Protein AF-A0A1G7Q1F6-F1 (afdb_monomer_lite)

Secondary structure (DSSP, 8-state):
-EEEEEE--STTHHHHHHHHHHHHHHTT--EEEEEEE-SHHHHHTT--S---EEE------

Radius of gyration: 12.93 Å; chains: 1; bounding box: 29×22×34 Å

Sequence (61 aa):
MTTITVAKGDGIGPEIMDATLSITLAAGAKIEIQEVSVGEQVYLSGNTSGNVSIQATVVTQ

Organism: NCBI:txid551996

Foldseek 3Di:
DAEDEDAQEDDCSVVVVVVVVVVCVVVVDPYHYWYWHFYDVVCVVVPVDRDIHTDGDPPDD

pLDDT: mean 76.42, std 17.67, range [32.16, 95.06]

Structure (mmCIF, N/CA/C/O backbone):
data_AF-A0A1G7Q1F6-F1
#
_entry.id   AF-A0A1G7Q1F6-F1
#
loop_
_atom_site.group_PDB
_atom_site.id
_atom_site.type_symbol
_atom_site.label_atom_id
_atom_site.label_alt_id
_atom_s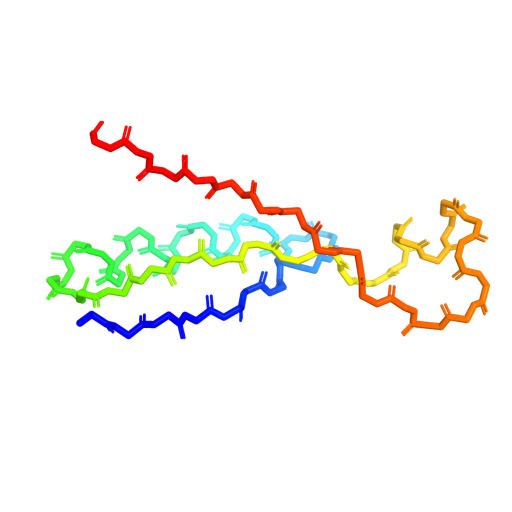ite.label_comp_id
_atom_site.label_asym_id
_atom_site.label_entity_id
_atom_site.label_seq_id
_atom_site.pdbx_PDB_ins_code
_atom_site.Cartn_x
_atom_site.Cartn_y
_atom_site.Cartn_z
_atom_site.occupancy
_atom_site.B_iso_or_equiv
_atom_site.auth_seq_id
_atom_site.auth_comp_id
_atom_site.auth_asym_id
_atom_site.auth_atom_id
_atom_site.pdbx_PDB_model_num
ATOM 1 N N . MET A 1 1 ? -5.518 11.623 13.679 1.00 67.12 1 MET A N 1
ATOM 2 C CA . MET A 1 1 ? -5.284 10.781 12.490 1.00 67.12 1 MET A CA 1
ATOM 3 C C . MET A 1 1 ? -3.952 11.193 11.915 1.00 67.12 1 MET A C 1
ATOM 5 O O . MET A 1 1 ? -3.661 12.383 11.940 1.00 67.12 1 MET A O 1
ATOM 9 N N . THR A 1 2 ? -3.140 10.229 11.498 1.00 85.38 2 THR A N 1
ATOM 10 C CA . THR A 1 2 ? -1.801 10.498 10.961 1.00 85.38 2 THR A CA 1
ATOM 11 C C . THR A 1 2 ? -1.837 10.281 9.460 1.00 85.38 2 THR A C 1
ATOM 13 O O . THR A 1 2 ? -2.082 9.162 9.016 1.00 85.38 2 THR A O 1
ATOM 16 N N . THR A 1 3 ? -1.615 11.336 8.684 1.00 90.31 3 THR A N 1
ATOM 17 C CA . THR A 1 3 ? -1.535 11.225 7.226 1.00 90.31 3 THR A CA 1
ATOM 18 C C . THR A 1 3 ? -0.152 10.723 6.835 1.00 90.31 3 THR A C 1
ATOM 20 O O . THR A 1 3 ? 0.859 11.261 7.290 1.00 90.31 3 THR A O 1
ATOM 23 N N . ILE A 1 4 ? -0.116 9.679 6.011 1.00 87.00 4 ILE A N 1
ATOM 24 C CA . ILE A 1 4 ? 1.107 9.123 5.445 1.00 87.00 4 ILE A CA 1
ATOM 25 C C . ILE A 1 4 ? 1.030 9.146 3.925 1.00 87.00 4 ILE A C 1
ATOM 27 O O . ILE A 1 4 ? -0.016 8.903 3.325 1.00 87.00 4 ILE A O 1
ATOM 31 N N . THR A 1 5 ? 2.168 9.411 3.303 1.00 89.88 5 THR A N 1
ATOM 32 C CA . THR A 1 5 ? 2.316 9.353 1.855 1.00 89.88 5 THR A CA 1
ATOM 33 C C . THR A 1 5 ? 2.918 8.007 1.473 1.00 89.88 5 THR A C 1
ATOM 35 O O . THR A 1 5 ? 3.961 7.631 2.008 1.00 89.88 5 THR A O 1
ATOM 38 N N . VAL A 1 6 ? 2.275 7.275 0.564 1.00 88.19 6 VAL A N 1
ATOM 39 C CA . VAL A 1 6 ? 2.695 5.929 0.155 1.00 88.19 6 VAL A CA 1
ATOM 40 C C . VAL A 1 6 ? 3.013 5.909 -1.331 1.00 88.19 6 VAL A C 1
ATOM 42 O O . VAL A 1 6 ? 2.143 6.144 -2.167 1.00 88.19 6 VAL A O 1
ATOM 45 N N . ALA A 1 7 ? 4.263 5.580 -1.653 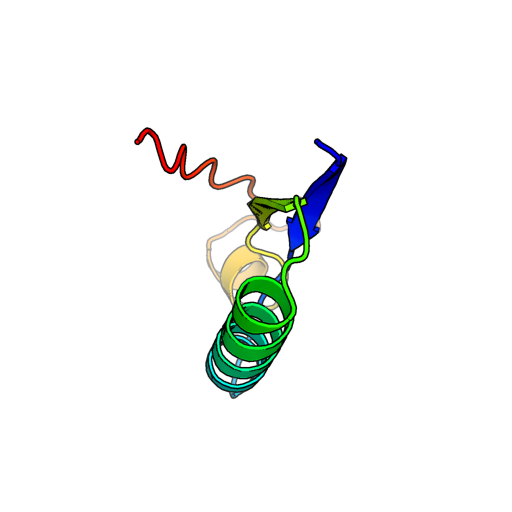1.00 88.75 7 ALA A N 1
ATOM 46 C CA . ALA A 1 7 ? 4.679 5.241 -3.004 1.00 88.75 7 ALA A CA 1
ATOM 47 C C . ALA A 1 7 ? 4.608 3.722 -3.184 1.00 88.75 7 ALA A C 1
ATOM 49 O O . ALA A 1 7 ? 5.396 2.996 -2.579 1.00 88.75 7 ALA A O 1
ATOM 50 N N . LYS A 1 8 ? 3.675 3.235 -4.009 1.00 87.19 8 LYS A N 1
ATOM 51 C CA . LYS A 1 8 ? 3.542 1.795 -4.299 1.00 87.19 8 LYS A CA 1
ATOM 52 C C . LYS A 1 8 ? 4.710 1.241 -5.130 1.00 87.19 8 LYS A C 1
ATOM 54 O O . LYS A 1 8 ? 5.008 0.055 -5.042 1.00 87.19 8 LYS A O 1
ATOM 59 N N . GLY A 1 9 ? 5.401 2.106 -5.875 1.00 82.12 9 GLY A N 1
ATOM 60 C CA . GLY A 1 9 ? 6.499 1.724 -6.765 1.00 82.12 9 GLY A CA 1
ATOM 61 C C . GLY A 1 9 ? 6.024 0.964 -8.009 1.00 82.12 9 GLY A C 1
ATOM 62 O O . GLY A 1 9 ? 4.830 0.920 -8.300 1.00 82.12 9 GLY A O 1
ATOM 63 N N . ASP A 1 10 ? 6.974 0.376 -8.736 1.00 80.12 10 ASP A N 1
ATOM 64 C CA . ASP A 1 10 ? 6.745 -0.382 -9.973 1.00 80.12 10 ASP A CA 1
ATOM 65 C C . ASP A 1 10 ? 6.966 -1.896 -9.775 1.00 80.12 10 ASP A C 1
ATOM 67 O O . ASP A 1 10 ? 7.454 -2.351 -8.735 1.00 80.12 10 ASP A O 1
ATOM 71 N N . GLY A 1 11 ? 6.619 -2.699 -10.786 1.00 86.81 11 GLY A N 1
ATOM 72 C CA . GLY A 1 11 ? 6.735 -4.159 -10.728 1.00 86.81 11 GLY A CA 1
ATOM 73 C C . GLY A 1 11 ? 5.746 -4.768 -9.730 1.00 86.81 11 GLY A C 1
ATOM 74 O O . GLY A 1 11 ? 4.564 -4.451 -9.778 1.00 86.81 11 GLY A O 1
ATOM 75 N N . ILE A 1 12 ? 6.232 -5.614 -8.815 1.00 91.12 12 ILE A N 1
ATOM 76 C CA . ILE A 1 12 ? 5.419 -6.255 -7.756 1.00 91.12 12 ILE A CA 1
ATOM 77 C C . ILE A 1 12 ? 5.140 -5.339 -6.548 1.00 91.12 12 ILE A C 1
ATOM 79 O O . ILE A 1 12 ? 4.495 -5.746 -5.579 1.00 91.12 12 ILE A O 1
ATOM 83 N N . GLY A 1 13 ? 5.681 -4.114 -6.560 1.00 88.88 13 GLY A N 1
ATOM 84 C CA . GLY A 1 13 ? 5.555 -3.144 -5.470 1.00 88.88 13 GLY A CA 1
ATOM 85 C C . GLY A 1 13 ? 4.104 -2.863 -5.053 1.00 88.88 13 GLY A C 1
ATOM 86 O O . GLY A 1 13 ? 3.812 -2.962 -3.857 1.00 88.88 13 GLY A O 1
ATOM 87 N N . PRO A 1 14 ? 3.174 -2.597 -5.995 1.00 90.00 14 PRO A N 1
ATOM 88 C CA . PRO A 1 14 ? 1.766 -2.368 -5.675 1.00 90.00 14 PRO A CA 1
ATOM 89 C C . PRO A 1 14 ? 1.095 -3.534 -4.945 1.00 90.00 14 PRO A C 1
ATOM 91 O O . PRO A 1 14 ? 0.411 -3.310 -3.950 1.00 90.00 14 PRO A O 1
ATOM 94 N N . GLU A 1 15 ? 1.344 -4.774 -5.367 1.00 92.88 15 GLU A N 1
ATOM 95 C CA . GLU A 1 15 ? 0.713 -5.964 -4.777 1.00 92.88 15 GLU A CA 1
ATOM 96 C C . GLU A 1 15 ? 1.185 -6.206 -3.336 1.00 92.88 15 GLU A C 1
ATOM 98 O O . GLU A 1 15 ? 0.384 -6.510 -2.449 1.00 92.88 15 GLU A O 1
ATOM 103 N N . ILE A 1 16 ? 2.482 -6.012 -3.070 1.00 93.69 16 ILE A N 1
ATOM 104 C CA . ILE A 1 16 ? 3.047 -6.112 -1.716 1.00 93.69 16 ILE A CA 1
ATOM 105 C C . ILE A 1 16 ? 2.551 -4.959 -0.836 1.00 93.69 16 ILE A C 1
ATOM 107 O O . ILE A 1 16 ? 2.228 -5.163 0.342 1.00 93.69 16 ILE A O 1
ATOM 111 N N . MET A 1 17 ? 2.492 -3.745 -1.388 1.00 93.00 17 MET A N 1
ATOM 112 C CA . MET A 1 17 ? 2.067 -2.566 -0.642 1.00 93.00 17 MET A CA 1
ATOM 113 C C . MET A 1 17 ? 0.598 -2.673 -0.227 1.00 93.00 17 MET A C 1
ATOM 115 O O . MET A 1 17 ? 0.285 -2.447 0.940 1.00 93.00 17 MET A O 1
ATOM 119 N N . ASP A 1 18 ? -0.289 -3.109 -1.121 1.00 91.94 18 ASP A N 1
ATOM 120 C CA . ASP A 1 18 ? -1.712 -3.283 -0.813 1.00 91.94 18 ASP A CA 1
ATOM 121 C C . ASP A 1 18 ? -1.947 -4.348 0.273 1.00 91.94 18 ASP A C 1
ATOM 123 O O . ASP A 1 18 ? -2.760 -4.146 1.185 1.00 91.94 18 ASP A O 1
ATOM 127 N N . ALA A 1 19 ? -1.188 -5.449 0.249 1.00 95.06 19 ALA A N 1
ATOM 128 C CA . ALA A 1 19 ? -1.236 -6.465 1.302 1.00 95.06 19 ALA A CA 1
ATOM 129 C C . ALA A 1 19 ? -0.758 -5.913 2.659 1.00 95.06 19 ALA A C 1
ATOM 131 O O . ALA A 1 19 ? -1.376 -6.160 3.698 1.00 95.06 19 ALA A O 1
ATOM 132 N N . THR A 1 20 ? 0.311 -5.116 2.655 1.00 93.94 20 THR A N 1
ATOM 133 C CA . THR A 1 20 ? 0.873 -4.498 3.866 1.00 93.94 20 THR A CA 1
ATOM 134 C C . THR A 1 20 ? -0.087 -3.471 4.467 1.00 93.94 20 THR A C 1
ATOM 136 O O . THR A 1 20 ? -0.314 -3.459 5.681 1.00 93.94 20 THR A O 1
ATOM 139 N N . LEU A 1 21 ? -0.697 -2.633 3.625 1.00 91.56 21 LEU A N 1
ATOM 140 C CA . LEU A 1 21 ? -1.702 -1.659 4.042 1.00 91.56 21 LEU A CA 1
ATOM 141 C C . LEU A 1 21 ? -2.950 -2.352 4.590 1.00 91.56 21 LEU A C 1
ATOM 143 O O . LEU A 1 21 ? -3.441 -1.954 5.643 1.00 91.56 21 LEU A O 1
ATOM 147 N N . SER A 1 22 ? -3.403 -3.438 3.957 1.00 92.75 22 SER A N 1
ATOM 148 C CA . SER A 1 22 ? -4.533 -4.239 4.447 1.00 92.75 22 SER A CA 1
ATOM 149 C C . SER A 1 22 ? -4.298 -4.768 5.864 1.00 92.75 22 SER A C 1
ATOM 151 O O . SER A 1 22 ? -5.161 -4.618 6.728 1.00 92.75 22 SER A O 1
ATOM 153 N N . ILE A 1 23 ? -3.113 -5.325 6.141 1.00 94.62 23 ILE A N 1
ATOM 154 C CA . ILE A 1 23 ? -2.753 -5.804 7.487 1.00 94.62 23 ILE A CA 1
ATOM 155 C C . ILE A 1 23 ? -2.676 -4.635 8.477 1.00 94.62 23 ILE A C 1
ATOM 157 O O . ILE A 1 23 ? -3.175 -4.731 9.597 1.00 94.62 23 ILE A O 1
ATOM 161 N N . THR A 1 24 ? -2.079 -3.518 8.064 1.00 90.88 24 THR A N 1
ATOM 162 C CA . THR A 1 24 ? -1.896 -2.328 8.909 1.00 90.88 24 THR A CA 1
ATOM 163 C C . THR A 1 24 ? -3.235 -1.709 9.318 1.00 90.88 24 THR A C 1
ATOM 165 O O . THR A 1 24 ? -3.445 -1.385 10.488 1.00 90.88 24 THR A O 1
ATOM 168 N N . LEU A 1 25 ? -4.172 -1.597 8.374 1.00 89.50 25 LEU A N 1
ATOM 169 C CA . LEU A 1 25 ? -5.529 -1.115 8.625 1.00 89.50 25 LEU A CA 1
ATOM 170 C C . LEU A 1 25 ? -6.320 -2.105 9.492 1.00 89.50 25 LEU A C 1
ATOM 172 O O . LEU A 1 25 ? -6.981 -1.689 10.444 1.00 89.50 25 LEU A O 1
ATOM 176 N N . ALA A 1 26 ? -6.191 -3.413 9.239 1.00 92.38 26 ALA A N 1
ATOM 177 C CA . ALA A 1 26 ? -6.818 -4.454 10.055 1.00 92.38 26 ALA A CA 1
ATOM 178 C C . ALA A 1 26 ? -6.288 -4.484 11.503 1.00 92.38 26 ALA A C 1
ATOM 180 O O . ALA A 1 26 ? -7.039 -4.788 12.427 1.00 92.38 26 ALA A O 1
ATOM 181 N N . ALA A 1 27 ? -5.024 -4.108 11.722 1.00 93.56 27 ALA A N 1
ATOM 182 C CA . ALA A 1 27 ? -4.427 -3.960 13.051 1.00 93.56 27 ALA A CA 1
ATOM 183 C C . ALA A 1 27 ? -4.930 -2.718 13.822 1.00 93.56 27 ALA A C 1
ATOM 185 O O . ALA A 1 27 ? -4.526 -2.495 14.964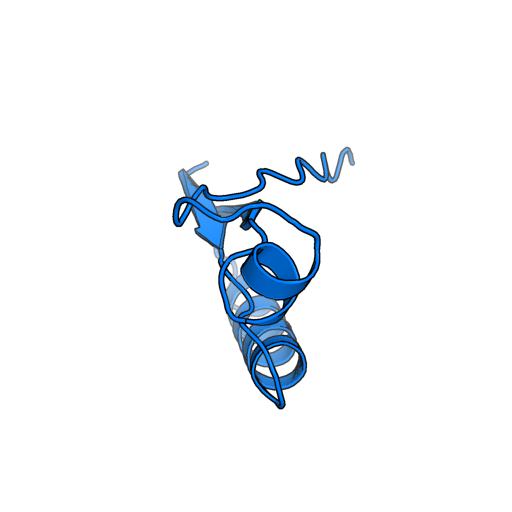 1.00 93.56 27 ALA A O 1
ATOM 186 N N . GLY A 1 28 ? -5.812 -1.907 13.227 1.00 89.56 28 GLY A N 1
ATOM 187 C CA . GLY A 1 28 ? -6.406 -0.731 13.865 1.00 89.56 28 GLY A CA 1
ATOM 188 C C . GLY A 1 28 ? -5.578 0.547 13.726 1.00 89.56 28 GLY A C 1
ATOM 189 O O . GLY A 1 28 ? -5.786 1.498 14.489 1.00 89.56 28 GLY A O 1
ATOM 190 N N . ALA A 1 29 ? -4.644 0.603 12.772 1.00 90.31 29 ALA A N 1
ATOM 191 C CA . ALA A 1 29 ? -3.907 1.826 12.486 1.00 90.31 29 ALA A CA 1
ATOM 192 C C . ALA A 1 29 ? -4.856 2.929 11.986 1.00 90.31 29 ALA A C 1
ATOM 194 O O . ALA A 1 29 ? -5.570 2.768 11.001 1.00 90.31 29 ALA A O 1
ATOM 195 N N . LYS A 1 30 ? -4.841 4.088 12.652 1.00 91.06 30 LYS A N 1
ATOM 196 C CA . LYS A 1 30 ? -5.644 5.266 12.277 1.00 91.06 30 LYS A CA 1
ATOM 197 C C . LYS A 1 30 ? -4.846 6.196 11.366 1.00 91.06 30 LYS A C 1
ATOM 199 O O . LYS A 1 30 ? -4.497 7.317 11.761 1.00 91.06 30 LYS A O 1
ATOM 204 N N . ILE A 1 31 ? -4.532 5.689 10.180 1.00 88.31 31 ILE A N 1
ATOM 205 C CA . ILE A 1 31 ? -3.735 6.378 9.166 1.00 88.31 31 ILE A CA 1
ATOM 206 C C . ILE A 1 31 ? -4.597 6.791 7.976 1.00 88.31 31 ILE A C 1
ATOM 208 O O . ILE A 1 31 ? -5.493 6.060 7.566 1.00 88.31 31 ILE A O 1
ATOM 212 N N . GLU A 1 32 ? -4.321 7.973 7.439 1.00 89.06 32 GLU A N 1
ATOM 213 C CA . GLU A 1 32 ? -4.862 8.424 6.158 1.00 89.06 32 GLU A CA 1
ATOM 214 C C . GLU A 1 32 ? -3.786 8.205 5.098 1.00 89.06 32 GLU A C 1
ATOM 216 O O . GLU A 1 32 ? -2.643 8.625 5.284 1.00 89.06 32 GLU A O 1
ATOM 221 N N . ILE A 1 33 ? -4.133 7.510 4.020 1.00 89.50 33 ILE A N 1
ATOM 222 C CA . ILE A 1 33 ? -3.178 7.111 2.989 1.00 89.50 33 ILE A CA 1
ATOM 223 C C . ILE A 1 33 ? -3.305 8.073 1.815 1.00 89.50 33 ILE A C 1
ATOM 225 O O . ILE A 1 33 ? -4.363 8.176 1.202 1.00 89.50 33 ILE A O 1
ATOM 229 N N . GLN A 1 34 ? -2.211 8.755 1.493 1.00 88.81 34 GLN A N 1
ATOM 230 C CA . GLN A 1 34 ? -2.079 9.543 0.275 1.00 88.81 34 GLN A CA 1
ATOM 231 C C . GLN A 1 34 ? -1.156 8.816 -0.691 1.00 88.81 34 GLN A C 1
ATOM 233 O O . GLN A 1 34 ? 0.050 8.711 -0.459 1.00 88.81 34 GLN A O 1
ATOM 238 N N . GLU A 1 35 ? -1.726 8.294 -1.770 1.00 85.38 35 GLU A N 1
ATOM 239 C CA . GLU A 1 35 ? -0.954 7.587 -2.780 1.00 85.38 35 GLU A CA 1
ATOM 240 C C . GLU A 1 35 ? -0.164 8.570 -3.649 1.00 85.38 35 GLU A C 1
ATOM 242 O O . GLU A 1 35 ? -0.657 9.599 -4.116 1.00 85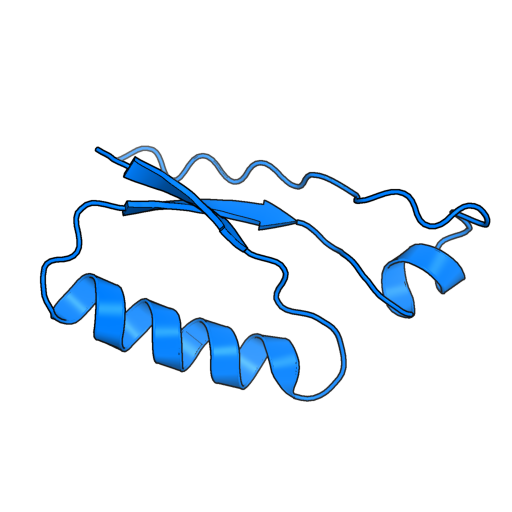.38 35 GLU A O 1
ATOM 247 N N . VAL A 1 36 ? 1.102 8.242 -3.870 1.00 84.19 36 VAL A N 1
ATOM 248 C CA . VAL A 1 36 ? 1.959 8.953 -4.809 1.00 84.19 36 VAL A CA 1
ATOM 249 C C . VAL A 1 36 ? 2.541 7.974 -5.802 1.00 84.19 36 VAL A C 1
ATOM 251 O O . VAL A 1 36 ? 3.002 6.889 -5.451 1.00 84.19 36 VAL A O 1
ATOM 254 N N . SER A 1 37 ? 2.542 8.366 -7.066 1.00 77.94 37 SER A N 1
ATOM 255 C CA . SER A 1 37 ? 3.247 7.627 -8.099 1.00 77.94 37 SER A CA 1
ATOM 256 C C . SER A 1 37 ? 4.682 8.148 -8.152 1.00 77.94 37 SER A C 1
ATOM 258 O O . SER A 1 37 ? 4.922 9.350 -8.310 1.00 77.94 37 SER A O 1
ATOM 260 N N . VAL A 1 38 ? 5.639 7.234 -7.996 1.00 76.00 38 VAL A N 1
ATOM 261 C CA . VAL A 1 38 ? 7.082 7.490 -8.069 1.00 76.00 38 VAL A CA 1
ATOM 262 C C . VAL A 1 38 ? 7.721 6.274 -8.731 1.00 76.00 38 VAL A C 1
ATOM 264 O O . VAL A 1 38 ? 7.354 5.155 -8.381 1.00 76.00 38 VAL A O 1
ATOM 267 N N . GLY A 1 39 ? 8.665 6.481 -9.651 1.00 71.69 39 GLY A N 1
ATOM 268 C CA . GLY A 1 39 ? 9.403 5.385 -10.283 1.00 71.69 39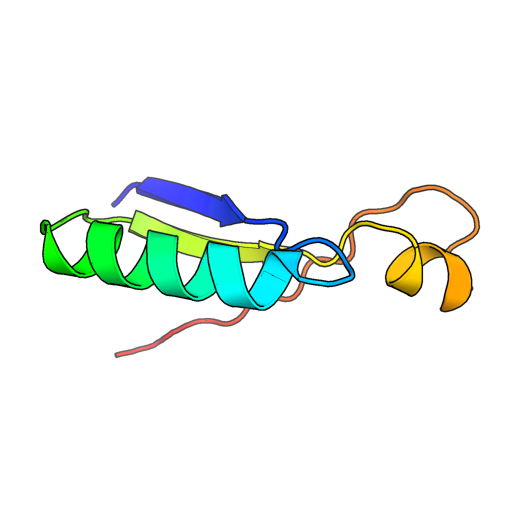 GLY A CA 1
ATOM 269 C C . GLY A 1 39 ? 9.535 5.505 -11.799 1.00 71.69 39 GLY A C 1
ATOM 270 O O . GLY A 1 39 ? 9.392 6.589 -12.374 1.00 71.69 39 GLY A O 1
ATOM 271 N N . GLU A 1 40 ? 9.828 4.371 -12.430 1.00 72.06 40 GLU A N 1
ATOM 272 C CA . GLU A 1 40 ? 10.063 4.224 -13.863 1.00 72.06 40 GLU A CA 1
ATOM 273 C C . GLU A 1 40 ? 8.823 4.620 -14.667 1.00 72.06 40 GLU A C 1
ATOM 275 O O . GLU A 1 40 ? 8.951 5.366 -15.632 1.00 72.06 40 GLU A O 1
ATOM 280 N N . GLN A 1 41 ? 7.612 4.241 -14.238 1.00 71.81 41 GLN A N 1
ATOM 281 C CA . GLN A 1 41 ? 6.383 4.640 -14.941 1.00 71.81 41 GLN A CA 1
ATOM 282 C C . GLN A 1 41 ? 6.185 6.157 -15.000 1.00 71.81 41 GLN A C 1
ATOM 284 O O . GLN A 1 41 ? 5.768 6.692 -16.029 1.00 71.81 41 GLN A O 1
ATOM 289 N N . VAL A 1 42 ? 6.489 6.872 -13.915 1.00 71.81 42 VAL A N 1
ATOM 290 C CA . VAL A 1 42 ? 6.339 8.336 -13.866 1.00 71.81 42 VAL A CA 1
ATOM 291 C C . VAL A 1 42 ? 7.379 9.014 -14.751 1.00 71.81 42 VAL A C 1
ATOM 293 O O . VAL A 1 42 ? 7.051 9.975 -15.449 1.00 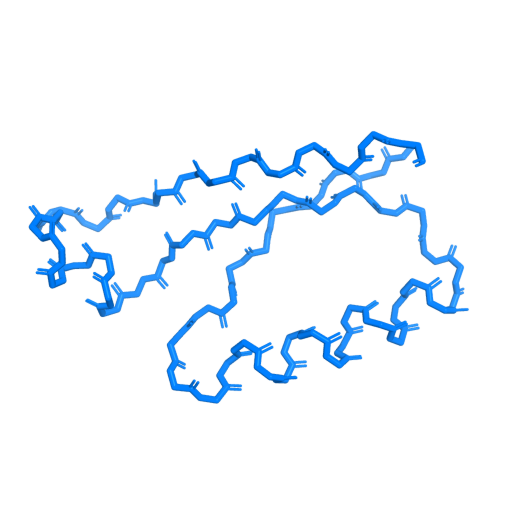71.81 42 VAL A O 1
ATOM 296 N N . TYR A 1 43 ? 8.597 8.472 -14.777 1.00 68.62 43 TYR A N 1
ATOM 297 C CA . TYR A 1 43 ? 9.665 8.915 -15.668 1.00 68.62 43 TYR A CA 1
ATOM 298 C C . TYR A 1 43 ? 9.324 8.662 -17.148 1.00 68.62 43 TYR A C 1
ATOM 300 O O . TYR A 1 43 ? 9.408 9.576 -17.969 1.00 68.62 43 TYR A O 1
ATOM 308 N N . LEU A 1 44 ? 8.852 7.455 -17.480 1.00 71.44 44 LEU A N 1
ATOM 309 C CA . LEU A 1 44 ? 8.415 7.062 -18.826 1.00 71.44 44 LEU A CA 1
ATOM 310 C C . LEU A 1 44 ? 7.206 7.870 -19.316 1.00 71.44 44 LEU A C 1
ATOM 312 O O . LEU A 1 44 ? 7.075 8.107 -20.514 1.00 71.44 44 LEU A O 1
ATOM 316 N N . SER A 1 45 ? 6.361 8.357 -18.405 1.00 68.56 45 SER A N 1
ATOM 317 C CA . SER A 1 45 ? 5.213 9.222 -18.721 1.00 68.56 45 SER A CA 1
ATOM 318 C C . SER A 1 45 ? 5.603 10.664 -19.091 1.00 68.56 45 SER A C 1
ATOM 320 O O . SER A 1 45 ? 4.740 11.534 -19.181 1.00 68.56 45 SER A O 1
ATOM 322 N N . GLY A 1 46 ? 6.893 10.941 -19.315 1.00 64.50 46 GLY A N 1
ATOM 323 C CA . GLY A 1 46 ? 7.386 12.239 -19.782 1.00 64.50 46 GLY A CA 1
ATOM 324 C C . GLY A 1 46 ? 7.775 13.211 -18.668 1.00 64.50 46 GLY A C 1
ATOM 325 O O . GLY A 1 46 ? 8.137 14.351 -18.958 1.00 64.50 46 GLY A O 1
ATOM 326 N N . ASN A 1 47 ? 7.765 12.779 -17.403 1.00 61.81 47 ASN A N 1
ATOM 327 C CA . ASN A 1 47 ? 8.291 13.572 -16.293 1.00 61.81 47 ASN A CA 1
ATOM 328 C C . ASN A 1 47 ? 9.802 13.328 -16.169 1.00 61.81 47 ASN A C 1
ATOM 330 O O . ASN A 1 47 ? 10.268 12.518 -15.372 1.00 61.81 47 ASN A O 1
ATOM 334 N N . THR A 1 48 ? 10.580 14.026 -17.001 1.00 59.16 48 THR A N 1
ATOM 335 C CA . THR A 1 48 ? 12.039 13.840 -17.147 1.00 59.16 48 THR A CA 1
ATOM 336 C C . THR A 1 48 ? 12.868 14.302 -15.947 1.00 59.16 48 THR A C 1
ATOM 338 O O . THR A 1 48 ? 14.047 13.973 -15.844 1.00 59.16 48 THR A O 1
ATOM 341 N N . SER A 1 49 ? 12.264 15.056 -15.034 1.00 56.38 49 SER A N 1
ATOM 342 C CA . SER A 1 49 ? 12.822 15.391 -13.723 1.00 56.38 49 SER A CA 1
ATOM 343 C C . SER A 1 49 ? 12.064 14.542 -12.713 1.00 56.38 49 SER A C 1
ATOM 345 O O . SER A 1 49 ? 10.843 14.543 -12.804 1.00 56.38 49 SER A O 1
ATOM 347 N N . GLY A 1 50 ? 12.738 13.827 -11.801 1.00 50.47 50 GLY A N 1
ATOM 348 C CA . GLY A 1 50 ? 12.152 12.887 -10.823 1.00 50.47 50 GLY A CA 1
ATOM 349 C C . GLY A 1 50 ? 11.106 13.495 -9.874 1.00 50.47 50 GLY A C 1
ATOM 350 O O . GLY A 1 50 ? 11.318 13.579 -8.669 1.00 50.47 50 GLY A O 1
ATOM 351 N N . ASN A 1 51 ? 9.989 13.945 -10.433 1.00 54.19 51 ASN A N 1
ATOM 352 C CA . ASN A 1 51 ? 8.894 14.625 -9.777 1.00 54.19 51 ASN A CA 1
ATOM 353 C C . ASN A 1 51 ? 7.874 13.583 -9.338 1.00 54.19 51 ASN A C 1
ATOM 355 O O . ASN A 1 51 ? 7.396 12.768 -10.127 1.00 54.19 51 ASN A O 1
ATOM 359 N N . VAL A 1 52 ? 7.543 13.637 -8.055 1.00 59.25 52 VAL A N 1
ATOM 360 C CA . VAL A 1 52 ? 6.490 12.841 -7.434 1.00 59.25 52 VAL A CA 1
ATOM 361 C C . VAL A 1 52 ? 5.145 13.290 -8.004 1.00 59.25 52 VAL A C 1
ATOM 363 O O . VAL A 1 52 ? 4.776 14.457 -7.873 1.00 59.25 52 VAL A O 1
ATOM 366 N N . SER A 1 53 ? 4.406 12.373 -8.631 1.00 58.88 53 SER A N 1
ATOM 367 C CA . SER A 1 53 ? 3.030 12.637 -9.063 1.00 58.88 53 SER A CA 1
ATOM 368 C C . SER A 1 53 ? 2.087 12.281 -7.916 1.00 58.88 53 SER A C 1
ATOM 370 O O . SER A 1 53 ? 1.897 11.110 -7.593 1.00 58.88 53 SER A O 1
ATOM 372 N N . ILE A 1 54 ? 1.538 13.300 -7.258 1.00 54.56 54 ILE A N 1
ATOM 373 C CA . ILE A 1 54 ? 0.567 13.151 -6.167 1.00 54.56 54 ILE A CA 1
ATOM 374 C C . ILE A 1 54 ? -0.805 12.796 -6.741 1.00 54.56 54 ILE A C 1
ATOM 376 O O . ILE A 1 54 ? -1.432 13.630 -7.390 1.00 54.56 54 ILE A O 1
ATOM 380 N N . GLN A 1 55 ? -1.277 11.572 -6.486 1.00 49.84 55 GLN A N 1
ATOM 381 C CA . GLN A 1 55 ? -2.646 11.156 -6.789 1.00 49.84 55 GLN A CA 1
ATOM 382 C C . GLN A 1 55 ? -3.435 11.103 -5.480 1.00 49.84 55 GLN A C 1
ATOM 384 O O . GLN A 1 55 ? -3.454 10.106 -4.763 1.00 49.84 55 GLN A O 1
ATOM 389 N N . ALA A 1 56 ? -4.075 12.218 -5.136 1.00 41.25 56 ALA A N 1
ATOM 390 C CA . ALA A 1 56 ? -4.912 12.290 -3.948 1.00 41.25 56 ALA A CA 1
ATOM 391 C C . ALA A 1 56 ? -6.198 11.473 -4.159 1.00 41.25 56 ALA A C 1
ATOM 393 O O . ALA A 1 56 ? -7.157 11.958 -4.757 1.00 41.25 56 ALA A O 1
ATOM 394 N N . THR A 1 57 ? -6.232 10.246 -3.640 1.00 42.66 57 THR A N 1
ATOM 395 C CA . THR A 1 57 ? -7.489 9.511 -3.458 1.00 42.66 57 THR A CA 1
ATOM 396 C C . THR A 1 57 ? -8.042 9.856 -2.083 1.00 42.66 57 THR A C 1
ATOM 398 O O . THR A 1 57 ? -7.564 9.362 -1.065 1.00 42.66 57 THR A O 1
ATOM 401 N N . VAL A 1 58 ? -9.042 10.739 -2.042 1.00 39.44 58 VAL A N 1
ATOM 402 C CA . VAL A 1 58 ? -9.814 10.991 -0.821 1.00 39.44 58 VAL A CA 1
ATOM 403 C C . VAL A 1 58 ? -10.739 9.795 -0.623 1.00 39.44 58 VAL A C 1
ATOM 405 O O . VAL A 1 58 ? -11.770 9.679 -1.286 1.00 39.44 58 VAL A O 1
ATOM 408 N N . VAL A 1 59 ? -10.365 8.884 0.276 1.00 42.81 59 VAL A N 1
ATOM 409 C CA . VAL A 1 59 ? -11.273 7.836 0.754 1.00 42.81 59 VAL A CA 1
ATOM 410 C C . VAL A 1 59 ? -12.267 8.511 1.702 1.00 42.81 59 VAL A C 1
ATOM 412 O O . VAL A 1 59 ? -12.080 8.554 2.916 1.00 42.81 59 VAL A O 1
ATOM 415 N N . THR A 1 60 ? -13.277 9.163 1.128 1.00 32.16 60 THR A N 1
ATOM 416 C CA . THR A 1 60 ? -14.364 9.776 1.896 1.00 32.16 60 THR A CA 1
ATOM 417 C C . THR A 1 60 ? -15.431 8.724 2.179 1.00 32.16 60 THR A C 1
ATOM 419 O O . THR A 1 60 ? -16.166 8.362 1.267 1.00 32.16 60 THR A O 1
ATOM 422 N N . GLN A 1 61 ? -15.498 8.348 3.462 1.00 39.53 61 GLN A N 1
ATOM 423 C CA . GLN A 1 61 ? -16.557 7.632 4.197 1.00 39.53 61 GLN A CA 1
ATOM 424 C C . GLN A 1 61 ? -16.840 6.168 3.845 1.00 39.53 61 GLN A C 1
ATOM 426 O O . GLN A 1 61 ? -17.196 5.857 2.692 1.00 39.53 61 GLN A O 1
#